Protein AF-A0A7S0EL16-F1 (afdb_monomer_lite)

Foldseek 3Di:
DDDDDDDDDDDDDDDDDDDDDDDDDDDDDPDDDDDDDDDPPDDDDDDDDPCPPPPPDPDPPPEPVQALDDPPDDQDFAFPDWQVPPFDQDSNRLSVVQVVQCVVCVPFGFRYKDAQCDCVPQPVSHRGITTGDDPDSNDDHPPDDDDD

pLDDT: mean 74.51, std 22.66, range [36.16, 98.69]

Secondary structure (DSSP, 8-state):
----------------------PPPP------PPP-----------------------------GGG---TT----SEEEE-GGG-B-SSHHHHHHHHHHHHHH-TTS---EEEE---HHHHGGGTTBEEEEE-S-TTSPPP------

Radius of gyration: 28.07 Å; chains: 1; bounding box: 58×83×72 Å

Organism: NCBI:txid33657

Structure (mmCIF, N/CA/C/O backbone):
data_AF-A0A7S0EL16-F1
#
_entry.id   AF-A0A7S0EL16-F1
#
loop_
_atom_site.group_PDB
_atom_site.id
_atom_site.type_symbol
_atom_site.label_atom_id
_atom_site.label_alt_id
_atom_site.label_comp_id
_atom_site.label_asym_id
_atom_site.label_entity_id
_atom_site.label_seq_id
_atom_site.pdbx_PDB_ins_code
_atom_site.Cartn_x
_atom_site.Cartn_y
_atom_site.Cartn_z
_atom_site.occupancy
_atom_site.B_iso_or_equiv
_atom_site.auth_seq_id
_atom_site.auth_comp_id
_atom_site.auth_asym_id
_atom_site.auth_atom_id
_atom_site.pdbx_PDB_model_num
ATOM 1 N N . ALA A 1 1 ? 7.360 55.241 -25.884 1.00 46.50 1 ALA A N 1
ATOM 2 C CA . ALA A 1 1 ? 6.562 55.472 -27.102 1.00 46.50 1 ALA A CA 1
ATOM 3 C C . ALA A 1 1 ? 6.445 54.162 -27.870 1.00 46.50 1 ALA A C 1
ATOM 5 O O . ALA A 1 1 ? 7.385 53.380 -27.824 1.00 46.50 1 ALA A O 1
ATOM 6 N N . SER A 1 2 ? 5.309 53.996 -28.547 1.00 46.47 2 SER A N 1
ATOM 7 C CA . SER A 1 2 ? 4.905 52.923 -29.471 1.00 46.47 2 SER A CA 1
ATOM 8 C C . SER A 1 2 ? 4.196 51.695 -28.886 1.00 46.47 2 SER A C 1
ATOM 10 O O . SER A 1 2 ? 4.754 50.883 -28.160 1.00 46.47 2 SER A O 1
ATOM 12 N N . GLN A 1 3 ? 2.910 51.665 -29.240 1.00 49.59 3 GLN A N 1
ATOM 13 C CA . GLN A 1 3 ? 1.845 50.689 -29.021 1.00 49.59 3 GLN A CA 1
ATOM 14 C C . GLN A 1 3 ? 1.884 49.557 -30.071 1.00 49.59 3 GLN A C 1
ATOM 16 O O . GLN A 1 3 ? 2.692 49.621 -30.996 1.00 49.59 3 GLN A O 1
ATOM 21 N N . SER A 1 4 ? 0.873 48.670 -29.981 1.00 51.84 4 SER A N 1
ATOM 22 C CA . SER A 1 4 ? 0.196 47.952 -31.092 1.00 51.84 4 SER A CA 1
ATOM 23 C C . SER A 1 4 ? 0.738 46.531 -31.352 1.00 51.84 4 SER A C 1
ATOM 25 O O . SER A 1 4 ? 1.935 46.375 -31.525 1.00 51.84 4 SER A O 1
ATOM 27 N N . GLN A 1 5 ? -0.029 45.425 -31.384 1.00 55.66 5 GLN A N 1
ATOM 28 C CA . GLN A 1 5 ? -1.472 45.144 -31.584 1.00 55.66 5 GLN A CA 1
ATOM 29 C C . GLN A 1 5 ? -1.808 43.778 -30.914 1.00 55.66 5 GLN A C 1
ATOM 31 O O . GLN A 1 5 ? -0.976 42.880 -30.933 1.00 55.66 5 GLN A O 1
ATOM 36 N N . ARG A 1 6 ? -2.838 43.631 -30.064 1.00 64.50 6 ARG A N 1
ATOM 37 C CA . ARG A 1 6 ? -4.192 43.064 -30.317 1.00 64.50 6 ARG A CA 1
ATOM 38 C C . ARG A 1 6 ? -4.444 42.427 -31.687 1.00 64.50 6 ARG A C 1
ATOM 40 O O . ARG A 1 6 ? -4.590 43.212 -32.604 1.00 64.50 6 ARG A O 1
ATOM 47 N N . GLU A 1 7 ? -4.729 41.119 -31.751 1.00 50.72 7 GLU A N 1
ATOM 48 C CA . GLU A 1 7 ? -5.757 40.539 -32.644 1.00 50.72 7 GLU A CA 1
ATOM 49 C C . GLU A 1 7 ? -6.372 39.266 -32.028 1.00 50.72 7 GLU A C 1
ATOM 51 O O . GLU A 1 7 ? -5.685 38.431 -31.445 1.00 50.72 7 GLU A O 1
ATOM 56 N N . ALA A 1 8 ? -7.696 39.176 -32.134 1.00 52.44 8 ALA A N 1
ATOM 57 C CA . ALA A 1 8 ? -8.572 38.084 -31.732 1.00 52.44 8 ALA A CA 1
ATOM 58 C C . ALA A 1 8 ? -9.464 37.755 -32.935 1.00 52.44 8 ALA A C 1
ATOM 60 O O . ALA A 1 8 ? -9.949 38.702 -33.540 1.00 52.44 8 ALA A O 1
ATOM 61 N N . VAL A 1 9 ? -9.702 36.473 -33.234 1.00 50.34 9 VAL A N 1
ATOM 62 C CA . VAL A 1 9 ? -10.818 35.916 -34.043 1.00 50.34 9 VAL A CA 1
ATOM 63 C C . VAL A 1 9 ? -10.809 34.394 -33.796 1.00 50.34 9 VAL A C 1
ATOM 65 O O . VAL A 1 9 ? -9.809 33.738 -34.060 1.00 50.34 9 VAL A O 1
ATOM 68 N N . ASP A 1 10 ? -11.682 33.808 -32.975 1.00 47.25 10 ASP A N 1
ATOM 69 C CA . ASP A 1 10 ? -13.073 33.382 -33.225 1.00 47.25 10 ASP A CA 1
ATOM 70 C C . ASP A 1 10 ? -13.352 32.793 -34.618 1.00 47.25 10 ASP A C 1
ATOM 72 O O . ASP A 1 10 ? -13.312 33.511 -35.614 1.00 47.25 10 ASP A O 1
ATOM 76 N N . ALA A 1 11 ? -13.687 31.497 -34.661 1.00 45.91 11 ALA A N 1
ATOM 77 C CA . ALA A 1 11 ? -14.748 30.975 -35.522 1.00 45.91 11 ALA A CA 1
ATOM 78 C C . ALA A 1 11 ? -15.197 29.583 -35.042 1.00 45.91 11 ALA A C 1
ATOM 80 O O . ALA A 1 11 ? -14.455 28.602 -35.063 1.00 45.91 11 ALA A O 1
ATOM 81 N N . SER A 1 12 ? -16.447 29.568 -34.592 1.00 47.56 12 SER A N 1
ATOM 82 C CA . SER A 1 12 ? -17.274 28.457 -34.122 1.00 47.56 12 SER A CA 1
ATOM 83 C C . SER A 1 12 ? -17.701 27.440 -35.196 1.00 47.56 12 SER A C 1
ATOM 85 O O . SER A 1 12 ? -17.590 27.696 -36.392 1.00 47.56 12 SER A O 1
ATOM 87 N N . ALA A 1 13 ? -18.380 26.393 -34.687 1.00 46.22 13 ALA A N 1
ATOM 88 C CA . ALA A 1 13 ? -19.513 25.636 -35.266 1.00 46.22 13 ALA A CA 1
ATOM 89 C C . ALA A 1 13 ? -19.161 24.209 -35.755 1.00 46.22 13 ALA A C 1
ATOM 91 O O . ALA A 1 13 ? -18.151 24.015 -36.413 1.00 46.22 13 ALA A O 1
ATOM 92 N N . ALA A 1 14 ? -19.924 23.137 -35.499 1.00 45.28 14 ALA A N 1
ATOM 93 C CA . ALA A 1 14 ? -21.256 22.941 -34.909 1.00 45.28 14 ALA A CA 1
ATOM 94 C C . ALA A 1 14 ? -21.379 21.463 -34.424 1.00 45.28 14 ALA A C 1
ATOM 96 O O . ALA A 1 14 ? -20.788 20.579 -35.032 1.00 45.28 14 ALA A O 1
ATOM 97 N N . VAL A 1 15 ? -21.925 21.188 -33.228 1.00 43.75 15 VAL A N 1
ATOM 98 C CA . VAL A 1 15 ? -23.302 20.699 -32.909 1.00 43.75 15 VAL A CA 1
ATOM 99 C C . VAL A 1 15 ? -23.593 19.199 -33.185 1.00 43.75 15 VAL A C 1
ATOM 101 O O . VAL A 1 15 ? -23.896 18.836 -34.312 1.00 43.75 15 VAL A O 1
ATOM 104 N N . ALA A 1 16 ? -23.541 18.400 -32.095 1.00 41.84 16 ALA A N 1
ATOM 105 C CA . ALA A 1 16 ? -24.542 17.483 -31.464 1.00 41.84 16 ALA A CA 1
ATOM 106 C C . ALA A 1 16 ? -25.411 16.495 -32.307 1.00 41.84 16 ALA A C 1
ATOM 108 O O . ALA A 1 16 ? -25.464 16.632 -33.521 1.00 41.84 16 ALA A O 1
ATOM 109 N N . PRO A 1 17 ? -26.226 15.575 -31.711 1.00 52.66 17 PRO A N 1
ATOM 110 C CA . PRO A 1 17 ? -26.310 15.038 -30.333 1.00 52.66 17 PRO A CA 1
ATOM 111 C C . PRO A 1 17 ? -26.391 13.481 -30.276 1.00 52.66 17 PRO A C 1
ATOM 113 O O . PRO A 1 17 ? -26.565 12.829 -31.296 1.00 52.66 17 PRO A O 1
ATOM 116 N N . ALA A 1 18 ? -26.369 12.879 -29.078 1.00 39.81 18 ALA A N 1
ATOM 117 C CA . ALA A 1 18 ? -27.300 11.801 -28.684 1.00 39.81 18 ALA A CA 1
ATOM 118 C C . ALA A 1 18 ? -27.045 11.373 -27.232 1.00 39.81 18 ALA A C 1
ATOM 120 O O . ALA A 1 18 ? -25.994 10.844 -26.881 1.00 39.81 18 ALA A O 1
ATOM 121 N N . ALA A 1 19 ? -28.045 11.608 -26.390 1.00 37.03 19 ALA A N 1
ATOM 122 C CA . ALA A 1 19 ? -28.150 11.055 -25.055 1.00 37.03 19 ALA A CA 1
ATOM 123 C C . ALA A 1 19 ? -28.591 9.586 -25.119 1.00 37.03 19 ALA A C 1
ATOM 125 O O . ALA A 1 19 ? -29.459 9.234 -25.918 1.00 37.03 19 ALA A O 1
ATOM 126 N N . THR A 1 20 ? -28.102 8.751 -24.204 1.00 46.94 20 THR A N 1
ATOM 127 C CA . THR A 1 20 ? -28.914 7.664 -23.636 1.00 46.94 20 THR A CA 1
ATOM 128 C C . THR A 1 20 ? -28.427 7.353 -22.216 1.00 46.94 20 THR A C 1
ATOM 130 O O . THR A 1 20 ? -27.244 7.065 -22.038 1.00 46.94 20 THR A O 1
ATOM 133 N N . PRO A 1 21 ? -29.297 7.410 -21.192 1.00 45.66 21 PRO A N 1
ATOM 134 C CA . PRO A 1 21 ? -28.983 6.935 -19.853 1.00 45.66 21 PRO A CA 1
ATOM 135 C C . PRO A 1 21 ? -29.269 5.430 -19.770 1.00 45.66 21 PRO A C 1
ATOM 137 O O . PRO A 1 21 ? -30.396 4.995 -20.003 1.00 45.66 21 PRO A O 1
ATOM 140 N N . ALA A 1 22 ? -28.265 4.626 -19.422 1.00 43.91 22 ALA A N 1
ATOM 141 C CA . ALA A 1 22 ? -28.481 3.238 -19.028 1.00 43.91 22 ALA A CA 1
ATOM 142 C C . ALA A 1 22 ? -28.592 3.177 -17.502 1.00 43.91 22 ALA A C 1
ATOM 144 O O . ALA A 1 22 ? -27.664 3.508 -16.767 1.00 43.91 22 ALA A O 1
ATOM 145 N N . ALA A 1 23 ? -29.793 2.820 -17.065 1.00 42.84 23 ALA A N 1
ATOM 146 C CA . ALA A 1 23 ? -30.234 2.747 -15.691 1.00 42.84 23 ALA A CA 1
ATOM 147 C C . ALA A 1 23 ? -29.430 1.740 -14.855 1.00 42.84 23 ALA A C 1
ATOM 149 O O . ALA A 1 23 ? -29.131 0.629 -15.292 1.00 42.84 23 ALA A O 1
ATOM 150 N N . ALA A 1 24 ? -29.165 2.130 -13.609 1.00 48.28 24 ALA A N 1
ATOM 151 C CA . ALA A 1 24 ? -28.760 1.237 -12.537 1.00 48.28 24 ALA A CA 1
ATOM 152 C C . ALA A 1 24 ? -29.879 0.217 -12.243 1.00 48.28 24 ALA A C 1
ATOM 154 O O . ALA A 1 24 ? -31.036 0.623 -12.073 1.00 48.28 24 ALA A O 1
ATOM 155 N N . PRO A 1 25 ? -29.583 -1.089 -12.130 1.00 51.72 25 PRO A N 1
ATOM 156 C CA . PRO A 1 25 ? -30.530 -2.028 -11.564 1.00 51.72 25 PRO A CA 1
ATOM 157 C C . PRO A 1 25 ? -30.601 -1.848 -10.043 1.00 51.72 25 PRO A C 1
ATOM 159 O O . PRO A 1 25 ? -29.621 -1.920 -9.306 1.00 51.72 25 PRO A O 1
ATOM 162 N N . LYS A 1 26 ? -31.831 -1.575 -9.625 1.00 41.72 26 LYS A N 1
ATOM 163 C CA . LYS A 1 26 ? -32.365 -1.455 -8.274 1.00 41.72 26 LYS A CA 1
ATOM 164 C C . LYS A 1 26 ? -32.077 -2.703 -7.428 1.00 41.72 26 LYS A C 1
ATOM 166 O O . LYS A 1 26 ? -32.316 -3.824 -7.867 1.00 41.72 26 LYS A O 1
ATOM 171 N N . LEU A 1 27 ? -31.640 -2.449 -6.194 1.00 42.09 27 LEU A N 1
ATOM 172 C CA . LEU A 1 27 ? -31.612 -3.365 -5.054 1.00 42.09 27 LEU A CA 1
ATOM 173 C C . LEU A 1 27 ? -32.929 -4.156 -4.975 1.00 42.09 27 LEU A C 1
ATOM 175 O O . LEU A 1 27 ? -33.993 -3.579 -4.744 1.00 42.09 27 LEU A O 1
ATOM 179 N N . ALA A 1 28 ? -32.852 -5.465 -5.201 1.00 43.03 28 ALA A N 1
ATOM 180 C CA . ALA A 1 28 ? -33.941 -6.395 -4.953 1.00 43.03 28 ALA A CA 1
ATOM 181 C C . ALA A 1 28 ? -33.597 -7.214 -3.706 1.00 43.03 28 ALA A C 1
ATOM 183 O O . ALA A 1 28 ? -32.837 -8.178 -3.756 1.00 43.03 28 ALA A O 1
ATOM 184 N N . GLU A 1 29 ? -34.156 -6.736 -2.599 1.00 54.22 29 GLU A N 1
ATOM 185 C CA . GLU A 1 29 ? -34.430 -7.412 -1.334 1.00 54.22 29 GLU A CA 1
ATOM 186 C C . GLU A 1 29 ? -34.731 -8.910 -1.537 1.00 54.22 29 GLU A C 1
ATOM 188 O O . GLU A 1 29 ? -35.810 -9.285 -2.001 1.00 54.22 29 GLU A O 1
ATOM 193 N N . GLN A 1 30 ? -33.777 -9.782 -1.205 1.00 47.69 30 GLN A N 1
ATOM 194 C CA . GLN A 1 30 ? -34.018 -11.221 -1.146 1.00 47.69 30 GLN A CA 1
ATOM 195 C C . GLN A 1 30 ? -34.409 -11.585 0.287 1.00 47.69 30 GLN A C 1
ATOM 197 O O . GLN A 1 30 ? -33.589 -11.990 1.106 1.00 47.69 30 GLN A O 1
ATOM 202 N N . GLN A 1 31 ? -35.697 -11.424 0.585 1.00 51.28 31 GLN A N 1
ATOM 203 C CA . GLN A 1 31 ? -36.294 -11.883 1.831 1.00 51.28 31 GLN A CA 1
ATOM 204 C C . GLN A 1 31 ? -36.427 -13.415 1.788 1.00 51.28 31 GLN A C 1
ATOM 206 O O . GLN A 1 31 ? -37.381 -13.954 1.225 1.00 51.28 31 GLN A O 1
ATOM 211 N N . GLN A 1 32 ? -35.471 -14.138 2.372 1.00 50.00 32 GLN A N 1
ATOM 212 C CA . GLN A 1 32 ? -35.640 -15.565 2.650 1.00 50.00 32 GLN A CA 1
ATOM 213 C C . GLN A 1 32 ? -36.368 -15.742 3.983 1.00 50.00 32 GLN A C 1
ATOM 215 O O . GLN A 1 32 ? -35.867 -15.395 5.051 1.00 50.00 32 GLN A O 1
ATOM 220 N N . ALA A 1 33 ? -37.578 -16.291 3.896 1.00 49.03 33 ALA A N 1
ATOM 221 C CA . ALA A 1 33 ? -38.312 -16.824 5.029 1.00 49.03 33 ALA A CA 1
ATOM 222 C C . ALA A 1 33 ? -37.560 -18.040 5.591 1.00 49.03 33 ALA A C 1
ATOM 224 O O . ALA A 1 33 ? -37.327 -19.009 4.869 1.00 49.03 33 ALA A O 1
ATOM 225 N N . VAL A 1 34 ? -37.206 -18.002 6.876 1.00 55.16 34 VAL A N 1
ATOM 226 C CA . VAL A 1 34 ? -36.759 -19.187 7.617 1.00 55.16 34 VAL A CA 1
ATOM 227 C C . VAL A 1 34 ? -37.906 -19.668 8.511 1.00 55.16 34 VAL A C 1
ATOM 229 O O . VAL A 1 34 ? -38.575 -18.842 9.137 1.00 55.16 34 VAL A O 1
ATOM 232 N N . PRO A 1 35 ? -38.202 -20.979 8.533 1.00 48.44 35 PRO A N 1
ATOM 233 C CA . PRO A 1 35 ? -39.324 -21.515 9.287 1.00 48.44 35 PRO A CA 1
ATOM 234 C C . PRO A 1 35 ? -39.069 -21.430 10.793 1.00 48.44 35 PRO A C 1
ATOM 236 O O . PRO A 1 35 ? -37.934 -21.521 11.261 1.00 48.44 35 PRO A O 1
ATOM 239 N N . ALA A 1 36 ? -40.165 -21.291 11.540 1.00 49.78 36 ALA A N 1
ATOM 240 C CA . ALA A 1 36 ? -40.202 -21.452 12.982 1.00 49.78 36 ALA A CA 1
ATOM 241 C C . ALA A 1 36 ? -39.660 -22.840 13.357 1.00 49.78 36 ALA A C 1
ATOM 243 O O . ALA A 1 36 ? -40.333 -23.852 13.162 1.00 49.78 36 ALA A O 1
ATOM 244 N N . LEU A 1 37 ? -38.435 -22.871 13.878 1.00 57.16 37 LEU A N 1
ATOM 245 C CA . LEU A 1 37 ? -37.881 -24.020 14.574 1.00 57.16 37 LEU A CA 1
ATOM 246 C C . LEU A 1 37 ? -37.982 -23.764 16.072 1.00 57.16 37 LEU A C 1
ATOM 248 O O . LEU A 1 37 ? -37.730 -22.675 16.584 1.00 57.16 37 LEU A O 1
ATOM 252 N N . THR A 1 38 ? -38.486 -24.794 16.717 1.00 49.22 38 THR A N 1
ATOM 253 C CA . THR A 1 38 ? -38.904 -24.905 18.098 1.00 49.22 38 THR A CA 1
ATOM 254 C C . THR A 1 38 ? -37.800 -24.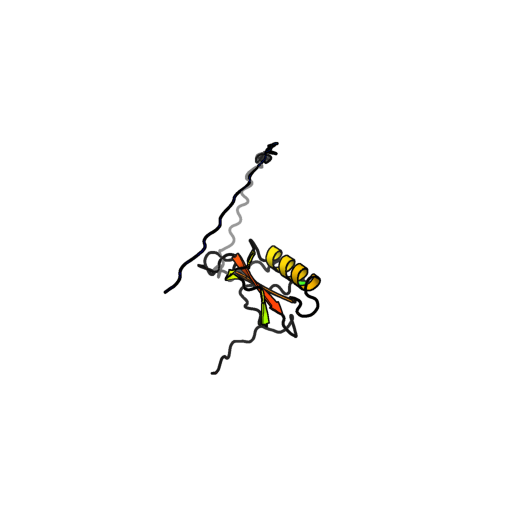513 19.072 1.00 49.22 38 THR A C 1
ATOM 256 O O . THR A 1 38 ? -36.633 -24.861 18.917 1.00 49.22 38 THR A O 1
ATOM 259 N N . HIS A 1 39 ? -38.186 -23.762 20.102 1.00 51.03 39 HIS A N 1
ATOM 260 C CA . HIS A 1 39 ? -37.338 -23.497 21.254 1.00 51.03 39 HIS A CA 1
ATOM 261 C C . HIS A 1 39 ? -37.251 -24.770 22.100 1.00 51.03 39 HIS A C 1
ATOM 263 O O . HIS A 1 39 ? -38.123 -25.027 22.929 1.00 51.03 39 HIS A O 1
ATOM 269 N N . GLU A 1 40 ? -36.192 -25.550 21.930 1.00 55.00 40 GLU A N 1
ATOM 270 C CA . GLU A 1 40 ? -35.762 -26.523 22.932 1.00 55.00 40 GLU A CA 1
ATOM 271 C C . GLU A 1 40 ? -34.769 -25.852 23.890 1.00 55.00 40 GLU A C 1
ATOM 273 O O . GLU A 1 40 ? -33.560 -25.797 23.671 1.00 55.00 40 GLU A O 1
ATOM 278 N N . VAL A 1 41 ? -35.318 -25.302 24.979 1.00 50.31 41 VAL A N 1
ATOM 279 C CA . VAL A 1 41 ? -34.558 -24.918 26.172 1.00 50.31 41 VAL A CA 1
ATOM 280 C C . VAL A 1 41 ? -34.032 -26.198 26.811 1.00 50.31 41 VAL A C 1
ATOM 282 O O . VAL A 1 41 ? -34.760 -26.904 27.504 1.00 50.31 41 VAL A O 1
ATOM 285 N N . SER A 1 42 ? -32.752 -26.488 26.591 1.00 48.47 42 SER A N 1
ATOM 286 C CA . SER A 1 42 ? -32.029 -27.474 27.386 1.00 48.47 42 SER A CA 1
ATOM 287 C C . SER A 1 42 ? -31.207 -26.734 28.436 1.00 48.47 42 SER A C 1
ATOM 289 O O . SER A 1 42 ? -30.089 -26.279 28.201 1.00 48.47 42 SER A O 1
ATOM 291 N N . THR A 1 43 ? -31.820 -26.563 29.605 1.00 51.62 43 THR A N 1
ATOM 292 C CA . THR A 1 43 ? -31.178 -26.085 30.826 1.00 51.62 43 THR A CA 1
ATOM 293 C C . THR A 1 43 ? -30.095 -27.067 31.260 1.00 51.62 43 THR A C 1
ATOM 295 O O . THR A 1 43 ? -30.408 -28.148 31.746 1.00 51.62 43 THR A O 1
ATOM 298 N N . THR A 1 44 ? -28.835 -26.643 31.188 1.00 50.66 44 THR A N 1
ATOM 299 C CA . THR A 1 44 ? -27.791 -27.147 32.086 1.00 50.66 44 THR A CA 1
ATOM 300 C C . THR A 1 44 ? -26.996 -25.958 32.597 1.00 50.66 44 THR A C 1
ATOM 302 O O . THR A 1 44 ? -26.250 -25.315 31.863 1.00 50.66 44 THR A O 1
ATOM 305 N N . ALA A 1 45 ? -27.201 -25.651 33.875 1.00 54.72 45 ALA A N 1
ATOM 306 C CA . ALA A 1 45 ? -26.417 -24.690 34.624 1.00 54.72 45 ALA A CA 1
ATOM 307 C C . ALA A 1 45 ? -24.972 -25.199 34.737 1.00 54.72 45 ALA A C 1
ATOM 309 O O . ALA A 1 45 ? -24.687 -26.122 35.498 1.00 54.72 45 ALA A O 1
ATOM 310 N N . ALA A 1 46 ? -24.067 -24.586 33.980 1.00 60.53 46 ALA A N 1
ATOM 311 C CA . ALA A 1 46 ? -22.638 -24.646 34.232 1.00 60.53 46 ALA A CA 1
ATOM 312 C C . ALA A 1 46 ? -22.199 -23.265 34.731 1.00 60.53 46 ALA A C 1
ATOM 314 O O . ALA A 1 46 ? -22.518 -22.239 34.134 1.00 60.53 46 ALA A O 1
ATOM 315 N N . LEU A 1 47 ? -21.533 -23.266 35.881 1.00 62.72 47 LEU A N 1
ATOM 316 C CA . LEU A 1 47 ? -21.027 -22.103 36.609 1.00 62.72 47 LEU A CA 1
ATOM 317 C C . LEU A 1 47 ? -20.292 -21.128 35.666 1.00 62.72 47 LEU A C 1
ATOM 319 O O . LEU A 1 47 ? -19.450 -21.591 34.891 1.00 62.72 47 LEU A O 1
ATOM 323 N N . PRO A 1 48 ? -20.530 -19.802 35.729 1.00 52.38 48 PRO A N 1
ATOM 324 C CA . PRO A 1 48 ? -19.712 -18.871 34.972 1.00 52.38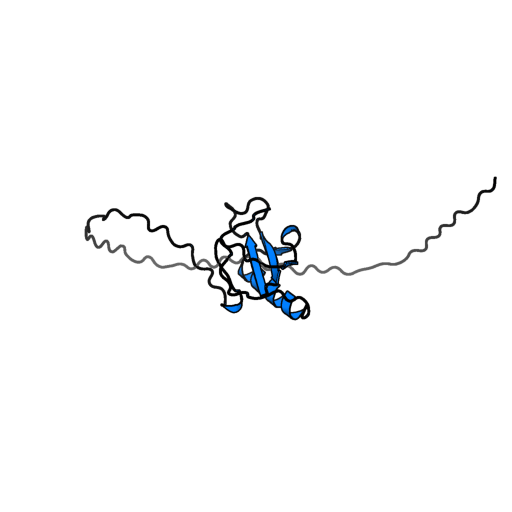 48 PRO A CA 1
ATOM 325 C C . PRO A 1 48 ? -18.317 -18.847 35.601 1.00 52.38 48 PRO A C 1
ATOM 327 O O . PRO A 1 48 ? -18.108 -18.296 36.682 1.00 52.38 48 PRO A O 1
ATOM 330 N N . ALA A 1 49 ? -17.346 -19.447 34.914 1.00 64.44 49 ALA A N 1
ATOM 331 C CA . ALA A 1 49 ? -15.963 -19.029 35.075 1.00 64.44 49 ALA A CA 1
ATOM 332 C C . ALA A 1 49 ? -15.906 -17.510 34.829 1.00 64.44 49 ALA A C 1
ATOM 334 O O . ALA A 1 49 ? -16.674 -17.012 33.996 1.00 64.44 49 ALA A O 1
ATOM 335 N N . PRO A 1 50 ? -15.040 -16.748 35.521 1.00 61.75 50 PRO A N 1
ATOM 336 C CA . PRO A 1 50 ? -14.802 -15.372 35.130 1.00 61.75 50 PRO A CA 1
ATOM 337 C C . PRO A 1 50 ? -14.285 -15.415 33.693 1.00 61.75 50 PRO A C 1
ATOM 339 O O . PRO A 1 50 ? -13.158 -15.836 33.440 1.00 61.75 50 PRO A O 1
ATOM 342 N N . PHE A 1 51 ? -15.146 -15.048 32.745 1.00 59.69 51 PHE A N 1
ATOM 343 C CA . PHE A 1 51 ? -14.753 -14.767 31.380 1.00 59.69 51 PHE A CA 1
ATOM 344 C C . PHE A 1 51 ? -13.853 -13.545 31.465 1.00 59.69 51 PHE A C 1
ATOM 346 O O . PHE A 1 51 ? -14.306 -12.407 31.374 1.00 59.69 51 PHE A O 1
ATOM 353 N N . THR A 1 52 ? -12.563 -13.773 31.692 1.00 63.59 52 THR A N 1
ATOM 354 C CA . THR A 1 52 ? -11.550 -12.840 31.237 1.00 63.59 52 THR A CA 1
ATOM 355 C C . THR A 1 52 ? -11.856 -12.663 29.754 1.00 63.59 52 THR A C 1
ATOM 357 O O . THR A 1 52 ? -11.837 -13.671 29.037 1.00 63.59 52 THR A O 1
ATOM 360 N N . PRO A 1 53 ? -12.219 -11.462 29.272 1.00 59.31 53 PRO A N 1
ATOM 361 C CA . PRO A 1 53 ? -12.298 -11.260 27.844 1.00 59.31 53 PRO A CA 1
ATOM 362 C C . PRO A 1 53 ? -10.880 -11.513 27.343 1.00 59.31 53 PRO A C 1
ATOM 364 O O . PRO A 1 53 ? -9.972 -10.716 27.577 1.00 59.31 53 PRO A O 1
ATOM 367 N N . LEU A 1 54 ? -10.664 -12.683 26.734 1.00 57.34 54 LEU A N 1
ATOM 368 C CA . LEU A 1 54 ? -9.566 -12.869 25.807 1.00 57.34 54 LEU A CA 1
ATOM 369 C C . LEU A 1 54 ? -9.716 -11.690 24.865 1.00 57.34 54 LEU A C 1
ATOM 371 O O . LEU A 1 54 ? -10.742 -11.590 24.195 1.00 57.34 54 LEU A O 1
ATOM 375 N N . LEU A 1 55 ? -8.765 -10.759 24.930 1.00 59.69 55 LEU A N 1
ATOM 376 C CA . LEU A 1 55 ? -8.617 -9.690 23.962 1.00 59.69 55 LEU A CA 1
ATOM 377 C C . LEU A 1 55 ? -8.711 -10.383 22.607 1.00 59.69 55 LEU A C 1
ATOM 379 O O . LEU A 1 55 ? -7.798 -11.123 22.240 1.00 59.69 55 LEU A O 1
ATOM 383 N N . GLN A 1 56 ? -9.886 -10.301 21.979 1.00 48.59 56 GLN A N 1
ATOM 384 C CA . GLN A 1 56 ? -10.170 -11.053 20.772 1.00 48.59 56 GLN A CA 1
ATOM 385 C C . GLN A 1 56 ? -9.121 -10.573 19.788 1.00 48.59 56 GLN A C 1
ATOM 387 O O . GLN A 1 56 ? -9.055 -9.375 19.506 1.00 48.59 56 GLN A O 1
ATOM 392 N N . ALA A 1 57 ? -8.230 -11.479 19.373 1.00 51.00 57 ALA A N 1
ATOM 393 C CA . ALA A 1 57 ? -7.294 -11.154 18.318 1.00 51.00 57 ALA A CA 1
ATOM 394 C C . ALA A 1 57 ? -8.150 -10.601 17.171 1.00 51.00 57 ALA A C 1
ATOM 396 O O . ALA A 1 57 ? -9.165 -11.234 16.844 1.00 51.00 57 ALA A O 1
ATOM 397 N N . PRO A 1 58 ? -7.832 -9.407 16.648 1.00 55.34 58 PRO A N 1
ATOM 398 C CA . PRO A 1 58 ? -8.592 -8.858 15.543 1.00 55.34 58 PRO A CA 1
ATOM 399 C C . PRO A 1 58 ? -8.629 -9.900 14.412 1.00 55.34 58 PRO A C 1
ATOM 401 O O . PRO A 1 58 ? -7.731 -10.750 14.322 1.00 55.34 58 PRO A O 1
ATOM 404 N N . PRO A 1 59 ? -9.731 -9.955 13.648 1.00 56.03 59 PRO A N 1
ATOM 405 C CA . PRO A 1 59 ? -9.893 -10.965 12.621 1.00 56.03 59 PRO A CA 1
ATOM 406 C C . PRO A 1 59 ? -8.762 -10.819 11.607 1.00 56.03 59 PRO A C 1
ATOM 408 O O . PRO A 1 59 ? -8.774 -9.893 10.803 1.00 56.03 59 PRO A O 1
ATOM 411 N N . ALA A 1 60 ? -7.823 -11.770 11.637 1.00 59.00 60 ALA A N 1
ATOM 412 C CA . ALA A 1 60 ? -6.698 -11.817 10.718 1.00 59.00 60 ALA A CA 1
ATOM 413 C C . ALA A 1 60 ? -7.188 -11.533 9.295 1.00 59.00 60 ALA A C 1
ATOM 415 O O . ALA A 1 60 ? -8.045 -12.258 8.780 1.00 59.00 60 ALA A O 1
ATOM 416 N N . LEU A 1 61 ? -6.659 -10.470 8.679 1.00 71.38 61 LEU A N 1
ATOM 417 C CA . LEU A 1 61 ? -6.969 -10.110 7.298 1.00 71.38 61 LEU A CA 1
ATOM 418 C C . LEU A 1 61 ? -6.780 -11.351 6.422 1.00 71.38 61 LEU A C 1
ATOM 420 O O . LEU A 1 61 ? -5.655 -11.802 6.203 1.00 71.38 61 LEU A O 1
ATOM 424 N N . ASN A 1 62 ? -7.884 -11.920 5.938 1.00 83.94 62 ASN A N 1
ATOM 425 C CA . ASN A 1 62 ? -7.865 -13.118 5.107 1.00 83.94 62 ASN A CA 1
ATOM 426 C C 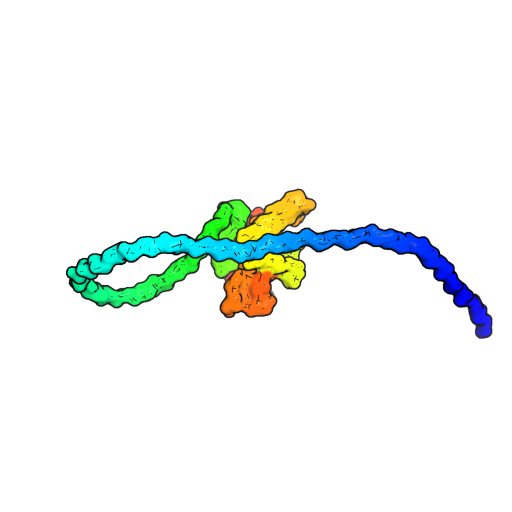. ASN A 1 62 ? -7.499 -12.735 3.666 1.00 83.94 62 ASN A C 1
ATOM 428 O O . ASN A 1 62 ? -8.330 -12.765 2.759 1.00 83.94 62 ASN A O 1
ATOM 432 N N . LEU A 1 63 ? -6.255 -12.293 3.488 1.00 88.88 63 LEU A N 1
ATOM 433 C CA . LEU A 1 63 ? -5.677 -11.912 2.209 1.00 88.88 63 LEU A CA 1
ATOM 434 C C . LEU A 1 63 ? -4.612 -12.926 1.779 1.00 88.88 63 LEU A C 1
ATOM 436 O O . LEU A 1 63 ? -3.951 -13.533 2.626 1.00 88.88 63 LEU A O 1
ATOM 440 N N . PRO A 1 64 ? -4.394 -13.100 0.464 1.00 91.44 64 PRO A N 1
ATOM 441 C CA . PRO A 1 64 ? -3.336 -13.969 -0.035 1.00 91.44 64 PRO A CA 1
ATOM 442 C C . PRO A 1 64 ? -1.965 -13.580 0.534 1.00 91.44 64 PRO A C 1
ATOM 444 O O . PRO A 1 64 ? -1.660 -12.397 0.660 1.00 91.44 64 PRO A O 1
ATOM 447 N N . ALA A 1 65 ? -1.094 -14.560 0.795 1.00 89.38 65 ALA A N 1
ATOM 448 C CA . ALA A 1 65 ? 0.227 -14.321 1.396 1.00 89.38 65 ALA A CA 1
ATOM 449 C C . ALA A 1 65 ? 1.083 -13.290 0.630 1.00 89.38 65 ALA A C 1
ATOM 451 O O . ALA A 1 65 ? 1.808 -12.515 1.250 1.00 89.38 65 ALA A O 1
ATOM 452 N N . LYS A 1 66 ? 0.928 -13.228 -0.701 1.00 90.00 66 LYS A N 1
ATOM 453 C CA . LYS A 1 66 ? 1.573 -12.248 -1.597 1.00 90.00 66 LYS A CA 1
ATOM 454 C C . LYS A 1 66 ? 1.242 -10.788 -1.273 1.00 90.00 66 LYS A C 1
ATOM 456 O O . LYS A 1 66 ? 1.962 -9.893 -1.685 1.00 90.00 66 LYS A O 1
ATOM 461 N N . CYS A 1 67 ? 0.152 -10.550 -0.545 1.00 94.12 67 CYS A N 1
ATOM 462 C CA . CYS A 1 67 ? -0.249 -9.220 -0.119 1.00 94.12 67 CYS A CA 1
ATOM 463 C C . CYS A 1 67 ? 0.561 -8.727 1.079 1.00 94.12 67 CYS A C 1
ATOM 465 O O . CYS A 1 67 ? 0.441 -7.556 1.411 1.00 94.12 67 CYS A O 1
ATOM 467 N N . HIS A 1 68 ? 1.319 -9.589 1.768 1.00 92.19 68 HIS A N 1
ATOM 468 C CA . HIS A 1 68 ? 2.080 -9.213 2.964 1.00 92.19 68 HIS A CA 1
ATOM 469 C C . HIS A 1 68 ? 1.233 -8.490 4.031 1.00 92.19 68 HIS A C 1
ATOM 471 O O . HIS A 1 68 ? 1.753 -7.710 4.822 1.00 92.19 68 HIS A O 1
ATOM 477 N N . ALA A 1 69 ? -0.076 -8.768 4.079 1.00 92.12 69 ALA A N 1
ATOM 478 C CA . ALA A 1 69 ? -1.006 -8.077 4.963 1.00 92.12 69 ALA A CA 1
ATOM 479 C C . ALA A 1 69 ? -0.639 -8.304 6.437 1.00 92.12 69 ALA A C 1
ATOM 481 O O . ALA A 1 69 ? -0.367 -9.434 6.863 1.00 92.12 69 ALA A O 1
ATOM 482 N N . ARG A 1 70 ? -0.631 -7.221 7.215 1.00 90.44 70 ARG A N 1
ATOM 483 C CA . ARG A 1 70 ? -0.398 -7.217 8.662 1.00 90.44 70 ARG A CA 1
ATOM 484 C C . ARG A 1 70 ? -1.343 -6.204 9.294 1.00 90.44 70 ARG A C 1
ATOM 486 O O . ARG A 1 70 ? -1.336 -5.036 8.918 1.00 90.44 70 ARG A O 1
ATOM 493 N N . GLU A 1 71 ? -2.166 -6.651 10.234 1.00 90.12 71 GLU A N 1
ATOM 494 C CA . GLU A 1 71 ? -3.066 -5.755 10.962 1.00 90.12 71 GLU A CA 1
ATOM 495 C C . GLU A 1 71 ? -2.284 -4.806 11.869 1.00 90.12 71 GLU A C 1
ATOM 497 O O . GLU A 1 71 ? -1.229 -5.164 12.398 1.00 90.12 71 GLU A O 1
ATOM 502 N N . HIS A 1 72 ? -2.808 -3.589 12.035 1.00 88.56 72 HIS A N 1
ATOM 503 C CA . HIS A 1 72 ? -2.254 -2.557 12.921 1.00 88.56 72 HIS A CA 1
ATOM 504 C C . HIS A 1 72 ? -0.744 -2.329 12.746 1.00 88.56 72 HIS A C 1
ATOM 506 O O . HIS A 1 72 ? -0.023 -2.076 13.710 1.00 88.56 72 HIS A O 1
ATOM 512 N N . THR A 1 73 ? -0.258 -2.457 11.512 1.00 90.06 73 THR A N 1
ATOM 513 C CA . THR A 1 73 ? 1.167 -2.451 11.198 1.00 90.06 73 THR A CA 1
ATOM 514 C C . THR A 1 73 ? 1.457 -1.459 10.084 1.00 90.06 73 THR A C 1
ATOM 516 O O . THR A 1 73 ? 0.884 -1.543 9.000 1.00 90.06 73 THR A O 1
ATOM 519 N N . GLU A 1 74 ? 2.403 -0.558 10.337 1.00 89.44 74 GLU A N 1
ATOM 520 C CA . GLU A 1 74 ? 3.032 0.243 9.292 1.00 89.44 74 GLU A CA 1
ATOM 521 C C . GLU A 1 74 ? 4.195 -0.566 8.710 1.00 89.44 74 GLU A C 1
ATOM 523 O O . GLU A 1 74 ? 5.183 -0.828 9.397 1.00 89.44 74 GLU A O 1
ATOM 528 N N . LEU A 1 75 ? 4.070 -1.000 7.456 1.00 91.06 75 LEU A N 1
ATOM 529 C CA . LEU A 1 75 ? 5.176 -1.645 6.755 1.00 91.06 75 LEU A CA 1
ATOM 530 C C . LEU A 1 75 ? 6.146 -0.578 6.244 1.00 91.06 75 LEU A C 1
ATOM 532 O O . LEU A 1 75 ? 5.746 0.383 5.576 1.00 91.06 75 LEU A O 1
ATOM 536 N N . GLU A 1 76 ? 7.427 -0.754 6.556 1.00 90.62 76 GLU A N 1
ATOM 537 C CA . GLU A 1 76 ? 8.502 0.127 6.104 1.00 90.62 76 GLU A CA 1
ATOM 538 C C . GLU A 1 76 ? 8.697 0.032 4.580 1.00 90.62 76 GLU A C 1
ATOM 540 O O . GLU A 1 76 ? 8.367 -0.969 3.943 1.00 90.62 76 GLU A O 1
ATOM 545 N N . GLY A 1 77 ? 9.229 1.095 3.974 1.00 93.44 77 GLY A N 1
ATOM 546 C CA . GLY A 1 77 ? 9.543 1.112 2.545 1.00 93.44 77 GLY A CA 1
ATOM 547 C C . GLY A 1 77 ? 9.464 2.497 1.913 1.00 93.44 77 GLY A C 1
ATOM 548 O O . GLY A 1 77 ? 8.878 3.435 2.458 1.00 93.44 77 GLY A O 1
ATOM 549 N N . THR A 1 78 ? 10.037 2.618 0.718 1.00 96.88 78 THR A N 1
ATOM 550 C CA . THR A 1 78 ? 9.949 3.839 -0.089 1.00 96.88 78 THR A CA 1
ATOM 551 C C . THR A 1 78 ? 8.549 3.962 -0.675 1.00 96.88 78 THR A C 1
ATOM 553 O O . THR A 1 78 ? 8.101 3.068 -1.389 1.00 96.88 78 THR A O 1
ATOM 556 N N . VAL A 1 79 ? 7.867 5.081 -0.425 1.00 97.62 79 VAL A N 1
ATOM 557 C CA . VAL A 1 79 ? 6.533 5.336 -0.985 1.00 97.62 79 VAL A CA 1
ATOM 558 C C . VAL A 1 79 ? 6.627 5.522 -2.501 1.00 97.62 79 VAL A C 1
ATOM 560 O O . VAL A 1 79 ? 7.332 6.406 -2.993 1.00 97.62 79 VAL A O 1
ATOM 563 N N . VAL A 1 80 ? 5.910 4.679 -3.242 1.00 98.25 80 VAL A N 1
ATOM 564 C CA . VAL A 1 80 ? 5.765 4.769 -4.704 1.00 98.25 80 VAL A CA 1
ATOM 565 C C . VAL A 1 80 ? 4.424 5.387 -5.105 1.00 98.25 80 VAL A C 1
ATOM 567 O O . VAL A 1 80 ? 4.347 6.020 -6.151 1.00 98.25 80 VAL A O 1
ATOM 570 N N . GLN A 1 81 ? 3.414 5.318 -4.230 1.00 98.31 81 GLN A N 1
ATOM 571 C CA . GLN A 1 81 ? 2.159 6.064 -4.348 1.00 98.31 81 GLN A CA 1
ATOM 572 C C . GLN A 1 81 ? 1.707 6.548 -2.964 1.00 98.31 81 GLN A C 1
ATOM 574 O O . GLN A 1 81 ? 1.560 5.750 -2.036 1.00 98.31 81 GLN A O 1
ATOM 579 N N . TRP A 1 82 ? 1.469 7.854 -2.825 1.00 98.06 82 TRP A N 1
ATOM 580 C CA . TRP A 1 82 ? 1.033 8.463 -1.565 1.00 98.06 82 TRP A CA 1
ATOM 581 C C . TRP A 1 82 ? -0.462 8.241 -1.306 1.00 98.06 82 TRP A C 1
ATOM 583 O O . TRP A 1 82 ? -1.285 8.503 -2.182 1.00 98.06 82 TRP A O 1
ATOM 593 N N . GLY A 1 83 ? -0.812 7.836 -0.081 1.00 97.88 83 GLY A N 1
ATOM 594 C CA . GLY A 1 83 ? -2.194 7.558 0.323 1.00 97.88 83 GLY A CA 1
ATOM 595 C C . GLY A 1 83 ? -3.117 8.780 0.333 1.00 97.88 83 GLY A C 1
ATOM 596 O O . GLY A 1 83 ? -4.300 8.650 0.028 1.00 97.88 83 GLY A O 1
ATOM 597 N N . SER A 1 84 ? -2.583 9.984 0.557 1.00 97.31 84 SER A N 1
ATOM 598 C CA . SER A 1 84 ? -3.363 11.232 0.535 1.00 97.31 84 SER A CA 1
ATOM 599 C C . SER A 1 84 ? -4.030 11.514 -0.818 1.00 97.31 84 SER A C 1
ATOM 601 O O . SER A 1 84 ? -5.085 12.144 -0.864 1.00 97.31 84 SER A O 1
ATOM 603 N N . SER A 1 85 ? -3.452 11.019 -1.917 1.00 97.06 85 SER A N 1
ATOM 604 C CA . SER A 1 85 ? -4.028 11.071 -3.268 1.00 97.06 85 SER A CA 1
ATOM 605 C C . SER A 1 85 ? -4.484 9.703 -3.786 1.00 97.06 85 SER A C 1
ATOM 607 O O . SER A 1 85 ? -4.924 9.590 -4.930 1.00 97.06 85 SER A O 1
ATOM 609 N N . HIS A 1 86 ? -4.394 8.658 -2.962 1.00 98.44 86 HIS A N 1
ATOM 610 C CA . HIS A 1 86 ? -4.703 7.287 -3.339 1.00 98.44 86 HIS A CA 1
ATOM 611 C C . HIS A 1 86 ? -5.507 6.599 -2.240 1.00 98.44 86 HIS A C 1
ATOM 613 O O . HIS A 1 86 ? -4.958 5.984 -1.327 1.00 98.44 86 HIS A O 1
ATOM 619 N N . LYS A 1 87 ? -6.834 6.709 -2.335 1.00 98.50 87 LYS A N 1
ATOM 620 C CA . LYS A 1 87 ? -7.751 6.058 -1.401 1.00 98.50 87 LYS A CA 1
ATOM 621 C C . LYS A 1 87 ? -8.312 4.757 -1.972 1.00 98.50 87 LYS A C 1
ATOM 623 O O . LYS A 1 87 ? -8.604 4.667 -3.168 1.00 98.50 87 LYS A O 1
ATOM 628 N N . LYS A 1 88 ? -8.474 3.757 -1.108 1.00 98.50 88 LYS A N 1
ATOM 629 C CA . LYS A 1 88 ? -9.101 2.463 -1.387 1.00 98.50 88 LYS A CA 1
ATOM 630 C C . LYS A 1 88 ? -10.135 2.132 -0.308 1.00 98.50 88 LYS A C 1
ATOM 632 O O . LYS A 1 88 ? -9.942 2.522 0.843 1.00 98.50 88 LYS A O 1
ATOM 637 N N . PRO A 1 89 ? -11.234 1.452 -0.674 1.00 96.62 89 PRO A N 1
ATOM 638 C CA . PRO A 1 89 ? -12.313 1.152 0.266 1.00 96.62 89 PRO A CA 1
ATOM 639 C C . PRO A 1 89 ? -11.891 0.156 1.352 1.00 96.62 89 PRO A C 1
ATOM 641 O O . PRO A 1 89 ? -12.359 0.251 2.479 1.00 96.62 89 PRO A O 1
ATOM 644 N N . ASP A 1 90 ? -10.974 -0.757 1.036 1.00 96.12 90 ASP A N 1
ATOM 645 C CA . ASP A 1 90 ? -10.562 -1.838 1.925 1.00 96.12 90 ASP A CA 1
ATOM 646 C C . ASP A 1 90 ? -9.127 -2.313 1.625 1.00 96.12 90 ASP A C 1
ATOM 648 O O . ASP A 1 90 ? -8.500 -1.936 0.625 1.00 96.12 90 ASP A O 1
ATOM 652 N N . ALA A 1 91 ? -8.614 -3.162 2.515 1.00 96.56 91 ALA A N 1
ATOM 653 C CA . ALA A 1 91 ? -7.274 -3.727 2.448 1.00 96.56 91 ALA A CA 1
ATOM 654 C C . ALA A 1 91 ? -7.047 -4.613 1.206 1.00 96.56 91 ALA A C 1
ATOM 656 O O . ALA A 1 91 ? -5.955 -4.589 0.637 1.00 96.56 91 ALA A O 1
ATOM 657 N N . ALA A 1 92 ? -8.065 -5.354 0.743 1.00 96.69 92 ALA A N 1
ATOM 658 C CA . ALA A 1 92 ? -7.957 -6.188 -0.458 1.00 96.69 92 ALA A CA 1
ATOM 659 C C . ALA A 1 92 ? -7.743 -5.313 -1.697 1.00 96.69 92 ALA A C 1
ATOM 661 O O . ALA A 1 92 ? -6.787 -5.507 -2.445 1.00 96.69 92 ALA A O 1
ATOM 662 N N . SER A 1 93 ? -8.549 -4.259 -1.823 1.00 98.12 93 SER A N 1
ATOM 663 C CA . SER A 1 93 ? -8.444 -3.259 -2.885 1.00 98.12 93 SER A CA 1
ATOM 664 C C . SER A 1 93 ? -7.096 -2.522 -2.890 1.00 98.12 93 SER A C 1
ATOM 666 O O . SER A 1 93 ? -6.638 -2.070 -3.944 1.00 98.12 93 SER A O 1
ATOM 668 N N . CYS A 1 94 ? -6.455 -2.361 -1.727 1.00 98.44 94 CYS A N 1
ATOM 669 C CA . CYS A 1 94 ? -5.109 -1.790 -1.627 1.00 98.44 94 CYS A CA 1
ATOM 670 C C . CYS A 1 94 ? -4.025 -2.789 -2.073 1.00 98.44 94 CYS A C 1
ATOM 672 O O . CYS A 1 94 ? -3.114 -2.400 -2.808 1.00 98.44 94 CYS A O 1
ATOM 674 N N . CYS A 1 95 ? -4.164 -4.078 -1.733 1.00 98.31 95 CYS A N 1
ATOM 675 C CA . CYS A 1 95 ? -3.297 -5.130 -2.271 1.00 98.31 95 CYS A CA 1
ATOM 676 C C . CYS A 1 95 ? -3.389 -5.218 -3.802 1.00 98.31 95 CYS A C 1
ATOM 678 O O . CYS A 1 95 ? -2.362 -5.156 -4.479 1.00 98.31 95 CYS A O 1
ATOM 680 N N . ASP A 1 96 ? -4.601 -5.253 -4.360 1.00 98.50 96 AS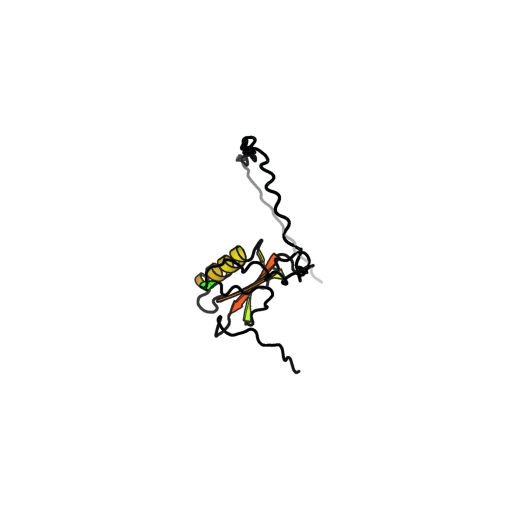P A N 1
ATOM 681 C CA . ASP A 1 96 ? -4.805 -5.312 -5.813 1.00 98.50 96 ASP A CA 1
ATOM 682 C C . ASP A 1 96 ? -4.171 -4.105 -6.526 1.00 98.50 96 ASP A C 1
ATOM 684 O O . ASP A 1 96 ? -3.574 -4.230 -7.597 1.00 98.50 96 ASP A O 1
ATOM 688 N N . ALA A 1 97 ? -4.243 -2.919 -5.911 1.00 98.62 97 ALA A N 1
ATOM 689 C CA . ALA A 1 97 ? -3.592 -1.720 -6.429 1.00 98.62 97 ALA A CA 1
ATOM 690 C C . ALA A 1 97 ? -2.058 -1.817 -6.395 1.00 98.62 97 ALA A C 1
ATOM 692 O O . ALA A 1 97 ? -1.400 -1.344 -7.324 1.00 98.62 97 ALA A O 1
ATOM 693 N N . CYS A 1 98 ? -1.489 -2.449 -5.365 1.00 98.56 98 CYS A N 1
ATOM 694 C CA . CYS A 1 98 ? -0.058 -2.737 -5.296 1.00 98.56 98 CYS A CA 1
ATOM 695 C C . CYS A 1 98 ? 0.372 -3.678 -6.429 1.00 98.56 98 CYS A C 1
ATOM 697 O O . CYS A 1 98 ? 1.324 -3.373 -7.147 1.00 98.56 98 CYS A O 1
ATOM 699 N N . GLU A 1 99 ? -0.364 -4.772 -6.648 1.00 98.31 99 GLU A N 1
ATOM 700 C CA . GLU A 1 99 ? -0.088 -5.733 -7.724 1.00 98.31 99 GLU A CA 1
ATOM 701 C C . GLU A 1 99 ? -0.168 -5.065 -9.106 1.00 98.31 99 GLU A C 1
ATOM 703 O O . GLU A 1 99 ? 0.740 -5.205 -9.930 1.00 98.31 99 GLU A O 1
ATOM 708 N N . ALA A 1 100 ? -1.202 -4.251 -9.337 1.00 98.56 100 ALA A N 1
ATOM 709 C CA . ALA A 1 100 ? -1.346 -3.483 -10.571 1.00 98.56 100 ALA A CA 1
ATOM 710 C C . ALA A 1 100 ? -0.198 -2.477 -10.768 1.00 98.56 100 ALA A C 1
ATOM 712 O O . ALA A 1 100 ? 0.348 -2.358 -11.868 1.00 98.56 100 ALA A O 1
ATOM 713 N N . HIS A 1 101 ? 0.212 -1.776 -9.705 1.00 98.56 101 HIS A N 1
ATOM 714 C CA . HIS A 1 101 ? 1.350 -0.862 -9.759 1.00 98.56 101 HIS A CA 1
ATOM 715 C C . HIS A 1 101 ? 2.650 -1.602 -10.087 1.00 98.56 101 HIS A C 1
ATOM 717 O O . HIS A 1 101 ? 3.438 -1.109 -10.894 1.00 98.56 101 HIS A O 1
ATOM 723 N N . ALA A 1 102 ? 2.878 -2.771 -9.482 1.00 98.31 102 ALA A N 1
ATOM 724 C CA . ALA A 1 102 ? 4.052 -3.599 -9.733 1.00 98.31 102 ALA A CA 1
ATOM 725 C C . ALA A 1 102 ? 4.144 -4.033 -11.202 1.00 98.31 102 ALA A C 1
ATOM 727 O O . ALA A 1 102 ? 5.207 -3.910 -11.808 1.00 98.31 102 ALA A O 1
ATOM 728 N N . ALA A 1 103 ? 3.021 -4.458 -11.791 1.00 98.25 103 ALA A N 1
ATOM 729 C CA . ALA A 1 103 ? 2.947 -4.831 -13.202 1.00 98.25 103 ALA A CA 1
ATOM 730 C C . ALA A 1 103 ? 3.205 -3.641 -14.145 1.00 98.25 103 ALA A C 1
ATOM 732 O O . ALA A 1 103 ? 3.878 -3.792 -15.163 1.00 98.25 103 ALA A O 1
ATOM 733 N N . ALA A 1 104 ? 2.697 -2.453 -13.804 1.00 98.44 104 ALA A N 1
ATOM 734 C CA . ALA A 1 104 ? 2.862 -1.249 -14.618 1.00 98.44 104 ALA A CA 1
ATOM 735 C C . ALA A 1 104 ? 4.246 -0.585 -14.478 1.00 98.44 104 ALA A C 1
ATOM 737 O O . ALA A 1 104 ? 4.685 0.110 -15.393 1.00 98.44 104 ALA A O 1
ATOM 738 N N . ASN A 1 105 ? 4.942 -0.784 -13.351 1.00 98.06 105 ASN A N 1
ATOM 739 C CA . ASN A 1 105 ? 6.178 -0.073 -13.008 1.00 98.06 105 ASN A CA 1
ATOM 740 C C . ASN A 1 105 ? 7.308 -1.043 -12.618 1.00 98.06 105 ASN A C 1
ATOM 742 O O . ASN A 1 105 ? 7.733 -1.058 -11.461 1.00 98.06 105 ASN A O 1
ATOM 746 N N . PRO A 1 106 ? 7.858 -1.826 -13.564 1.00 96.25 106 PRO A N 1
ATOM 747 C CA . PRO A 1 106 ? 8.830 -2.879 -13.258 1.00 96.25 106 PRO A CA 1
ATOM 748 C C . PRO A 1 106 ? 10.165 -2.370 -12.687 1.00 96.25 106 PRO A C 1
ATOM 750 O O . PRO A 1 106 ? 10.887 -3.134 -12.055 1.00 96.25 106 PRO A O 1
ATOM 753 N N . SER A 1 107 ? 10.513 -1.092 -12.878 1.00 96.50 107 SER A N 1
ATOM 754 C CA . SER A 1 107 ? 11.734 -0.490 -12.316 1.00 96.50 107 SER A CA 1
ATOM 755 C C . SER A 1 107 ? 11.591 -0.055 -10.854 1.00 96.50 107 SER A C 1
ATOM 757 O O . SER A 1 107 ? 12.588 0.034 -10.140 1.00 96.50 107 SER A O 1
ATOM 759 N N . ARG A 1 108 ? 10.363 0.229 -10.404 1.00 96.06 108 ARG A N 1
ATOM 760 C CA . ARG A 1 108 ? 10.028 0.632 -9.029 1.00 96.06 108 ARG A CA 1
ATOM 761 C C . ARG A 1 108 ? 8.709 -0.021 -8.595 1.00 96.06 108 ARG A C 1
ATOM 763 O O . ARG A 1 108 ? 7.738 0.692 -8.330 1.00 96.06 108 ARG A O 1
ATOM 770 N N . PRO A 1 109 ? 8.630 -1.362 -8.583 1.00 97.94 109 PRO A N 1
ATOM 771 C CA . PRO A 1 109 ? 7.385 -2.059 -8.305 1.00 97.94 109 PRO A CA 1
ATOM 772 C C . PRO A 1 109 ? 6.942 -1.835 -6.860 1.00 97.94 109 PRO A C 1
ATOM 774 O O . PRO A 1 109 ? 7.765 -1.678 -5.959 1.00 97.94 109 PRO A O 1
ATOM 777 N N . CYS A 1 110 ? 5.628 -1.864 -6.644 1.00 98.44 110 CYS A N 1
ATOM 778 C CA . CYS A 1 110 ? 5.100 -2.003 -5.294 1.00 98.44 110 CYS A CA 1
ATOM 779 C C . CYS A 1 110 ? 5.269 -3.461 -4.854 1.00 98.44 110 CYS A C 1
ATOM 781 O O . CYS A 1 110 ? 5.073 -4.370 -5.658 1.00 98.44 110 CYS A O 1
ATOM 783 N N . ASN A 1 111 ? 5.634 -3.689 -3.597 1.00 97.06 111 ASN A N 1
ATOM 784 C CA . ASN A 1 111 ? 5.666 -5.033 -3.012 1.00 97.06 111 ASN A CA 1
ATOM 785 C C . ASN A 1 111 ? 5.190 -5.093 -1.553 1.00 97.06 111 ASN A C 1
ATOM 787 O O . ASN A 1 111 ? 4.996 -6.186 -1.030 1.00 97.06 111 ASN A O 1
ATOM 791 N N . VAL A 1 112 ? 4.944 -3.943 -0.921 1.00 97.19 112 VAL A N 1
ATOM 792 C CA . VAL A 1 112 ? 4.209 -3.823 0.344 1.00 97.19 112 VAL A CA 1
ATOM 793 C C . VAL A 1 112 ? 3.291 -2.609 0.293 1.00 97.19 112 VAL A C 1
ATOM 795 O O . VAL A 1 112 ? 3.492 -1.682 -0.494 1.00 97.19 112 VAL A O 1
ATOM 798 N N . TRP A 1 113 ? 2.269 -2.604 1.136 1.00 97.81 113 TRP A N 1
ATOM 799 C CA . TRP A 1 113 ? 1.291 -1.528 1.199 1.00 97.81 113 TRP A CA 1
ATOM 800 C C . TRP A 1 113 ? 0.777 -1.350 2.625 1.00 97.81 113 TRP A C 1
ATOM 802 O O . TRP A 1 113 ? 0.895 -2.243 3.461 1.00 97.81 113 TRP A O 1
ATOM 812 N N . VAL A 1 114 ? 0.199 -0.183 2.893 1.00 97.12 114 VAL A N 1
ATOM 813 C CA . VAL A 1 114 ? -0.548 0.100 4.123 1.00 97.12 114 VAL A CA 1
ATOM 814 C C . VAL A 1 114 ? -1.916 0.633 3.729 1.00 97.12 114 VAL A C 1
ATOM 816 O O . VAL A 1 114 ? -2.014 1.439 2.806 1.00 97.12 114 VAL A O 1
ATOM 819 N N . HIS A 1 115 ? -2.967 0.193 4.418 1.00 97.81 115 HIS A N 1
ATOM 820 C CA . HIS A 1 115 ? -4.322 0.722 4.270 1.00 97.81 115 HIS A CA 1
ATOM 821 C C . HIS A 1 115 ? -4.853 1.164 5.627 1.00 97.81 115 HIS A C 1
ATOM 823 O O . HIS A 1 115 ? -4.765 0.417 6.600 1.00 97.81 115 HIS A O 1
ATOM 829 N N . CYS A 1 116 ? -5.417 2.368 5.687 1.00 97.19 116 CYS A N 1
ATOM 830 C CA . CYS A 1 116 ? -6.106 2.839 6.878 1.00 97.19 116 CYS A CA 1
ATOM 831 C C . CYS A 1 116 ? -7.616 2.596 6.746 1.00 97.19 116 CYS A C 1
ATOM 833 O O . CYS A 1 116 ? -8.335 3.435 6.206 1.00 97.19 116 CYS A O 1
ATOM 835 N N . GLY A 1 117 ? -8.091 1.440 7.215 1.00 95.44 117 GLY A N 1
ATOM 836 C CA . GLY A 1 117 ? -9.501 1.036 7.107 1.00 95.44 117 GLY A CA 1
ATOM 837 C C . GLY A 1 117 ? -10.344 1.203 8.373 1.00 95.44 117 GLY A C 1
ATOM 838 O O . GLY A 1 117 ? -11.564 1.132 8.290 1.00 95.44 117 GLY A O 1
ATOM 839 N N . ASP A 1 118 ? -9.721 1.421 9.532 1.00 93.62 118 ASP A N 1
ATOM 840 C CA . ASP A 1 118 ? -10.430 1.529 10.810 1.00 93.62 118 ASP A CA 1
ATOM 841 C C . ASP A 1 118 ? -10.929 2.964 11.038 1.00 93.62 118 ASP A C 1
ATOM 843 O O . ASP A 1 118 ? -10.139 3.887 11.234 1.00 93.62 118 ASP A O 1
ATOM 847 N N . GLU A 1 119 ? -12.245 3.170 11.029 1.00 93.56 119 GLU A N 1
ATOM 848 C CA . GLU A 1 119 ? -12.856 4.496 11.186 1.00 93.56 119 GLU A CA 1
ATOM 849 C C . GLU A 1 119 ? -12.511 5.175 12.520 1.00 93.56 119 GLU A C 1
ATOM 851 O O . GLU A 1 119 ? -12.363 6.399 12.567 1.00 93.56 119 GLU A O 1
ATOM 856 N N . ALA A 1 120 ? -12.340 4.400 13.595 1.00 93.81 120 ALA A N 1
ATOM 857 C CA . ALA A 1 120 ? -12.041 4.918 14.924 1.00 93.81 120 ALA A CA 1
ATOM 858 C C . ALA A 1 120 ? -10.562 5.306 15.081 1.00 93.81 120 ALA A C 1
ATOM 860 O O . ALA A 1 120 ? -10.249 6.242 15.819 1.00 93.81 120 ALA A O 1
ATOM 861 N N . LEU A 1 121 ? -9.653 4.614 14.388 1.00 92.12 121 LEU A N 1
ATOM 862 C CA . LEU A 1 121 ? -8.206 4.830 14.505 1.00 92.12 121 LEU A CA 1
ATOM 863 C C . LEU A 1 121 ? -7.630 5.732 13.404 1.00 92.12 121 LEU A C 1
ATOM 865 O O . LEU A 1 121 ? -6.626 6.411 13.622 1.00 92.12 121 LEU A O 1
ATOM 869 N N . CYS A 1 122 ? -8.245 5.759 12.221 1.00 93.38 122 CYS A N 1
ATOM 870 C CA . CYS A 1 122 ? -7.671 6.407 11.042 1.00 93.38 122 CYS A CA 1
ATOM 871 C C . CYS A 1 122 ? -7.929 7.911 10.943 1.00 93.38 122 CYS A C 1
ATOM 873 O O . CYS A 1 122 ? -7.147 8.623 10.303 1.00 93.38 122 CYS A O 1
ATOM 875 N N . GLY A 1 123 ? -9.009 8.419 11.544 1.00 95.56 123 GLY A N 1
ATOM 876 C CA . GLY A 1 123 ? -9.376 9.835 11.463 1.00 95.56 123 GLY A CA 1
ATOM 877 C C . GLY A 1 123 ? -9.411 10.347 10.015 1.00 95.56 123 GLY A C 1
ATOM 878 O O . GLY A 1 123 ? -10.049 9.759 9.145 1.00 95.56 123 GLY A O 1
ATOM 879 N N . SER A 1 124 ? -8.679 11.428 9.722 1.00 96.69 124 SER A N 1
ATOM 880 C CA . SER A 1 124 ? -8.621 12.019 8.371 1.00 96.69 124 SER A CA 1
ATOM 881 C C . SER A 1 124 ? -7.950 11.131 7.315 1.00 96.69 124 SER A C 1
ATOM 883 O O . SER A 1 124 ? -8.135 11.353 6.116 1.00 96.69 124 SER A O 1
ATOM 885 N N . LYS A 1 125 ? -7.199 10.112 7.745 1.00 97.44 125 LYS A N 1
ATOM 886 C CA . LYS A 1 125 ? -6.509 9.168 6.862 1.00 97.44 125 LYS A CA 1
ATOM 887 C C . LYS A 1 125 ? -7.383 7.987 6.455 1.00 97.44 125 LYS A C 1
ATOM 889 O O . LYS A 1 125 ? -6.896 7.099 5.763 1.00 97.44 125 LYS A O 1
ATOM 894 N N . LEU A 1 126 ? -8.655 7.952 6.856 1.00 97.69 126 LEU A N 1
ATOM 895 C CA . LEU A 1 126 ? -9.561 6.874 6.474 1.00 97.69 126 LEU A CA 1
ATOM 896 C C . LEU A 1 126 ? -9.551 6.659 4.949 1.00 97.69 126 LEU A C 1
ATOM 898 O O . LEU A 1 126 ? -9.633 7.605 4.151 1.00 97.69 126 LEU A O 1
ATOM 902 N N . GLY A 1 127 ? -9.389 5.397 4.567 1.00 97.88 127 GLY A N 1
ATOM 903 C CA . GLY A 1 127 ? -9.284 4.917 3.198 1.00 97.88 127 GLY A CA 1
ATOM 904 C C . GLY A 1 127 ? -7.934 5.157 2.525 1.00 97.88 127 GLY A C 1
ATOM 905 O O . GLY A 1 127 ? -7.763 4.707 1.400 1.00 97.88 127 GLY A O 1
ATOM 906 N N . GLU A 1 128 ? -6.975 5.862 3.130 1.00 98.69 128 GLU A N 1
ATOM 907 C CA . GLU A 1 128 ? -5.663 6.066 2.503 1.00 98.69 128 GLU A CA 1
ATOM 908 C C . GLU A 1 128 ? -4.938 4.729 2.303 1.00 98.69 128 GLU A C 1
ATOM 910 O O . GLU A 1 128 ? -4.914 3.873 3.188 1.00 98.69 128 GLU A O 1
ATOM 915 N N . CYS A 1 129 ? -4.380 4.555 1.105 1.00 98.69 129 CYS A N 1
ATOM 916 C CA . CYS A 1 129 ? -3.634 3.378 0.682 1.00 98.69 129 CYS A CA 1
ATOM 917 C C . CYS A 1 129 ? -2.247 3.823 0.204 1.00 98.69 129 CYS A C 1
ATOM 919 O O . CYS A 1 129 ? -2.108 4.474 -0.834 1.00 98.69 129 CYS A O 1
ATOM 921 N N . TRP A 1 130 ? -1.211 3.494 0.971 1.00 98.56 130 TRP A N 1
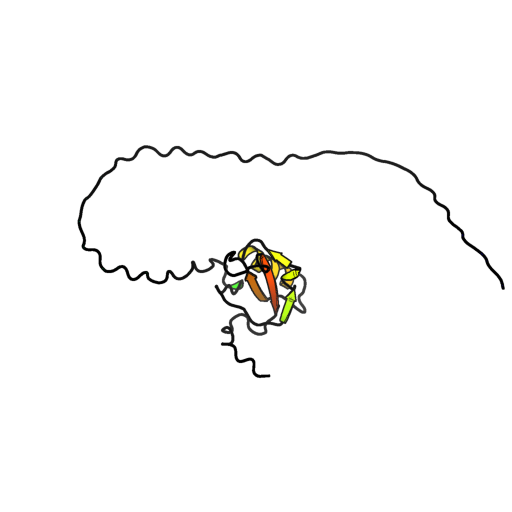ATOM 922 C CA . TRP A 1 130 ? 0.174 3.811 0.631 1.00 98.56 130 TRP A CA 1
ATOM 923 C C . TRP A 1 130 ? 0.810 2.603 -0.033 1.00 98.56 130 TRP A C 1
ATOM 925 O O . TRP A 1 130 ? 0.988 1.571 0.609 1.00 98.56 130 TRP A O 1
ATOM 935 N N . LEU A 1 131 ? 1.186 2.746 -1.301 1.00 98.56 131 LEU A N 1
ATOM 936 C CA . LEU A 1 131 ? 1.944 1.721 -2.014 1.00 98.56 131 LEU A CA 1
ATOM 937 C C . LEU A 1 131 ? 3.430 1.982 -1.810 1.00 98.56 131 LEU A C 1
ATOM 939 O O . LEU A 1 131 ? 3.894 3.120 -1.961 1.00 98.56 131 LEU A O 1
ATOM 943 N N . LYS A 1 132 ? 4.184 0.936 -1.483 1.00 98.00 132 LYS A N 1
ATOM 944 C CA . LYS A 1 132 ? 5.594 1.043 -1.124 1.00 98.00 132 LYS A CA 1
ATOM 945 C C . LYS A 1 132 ? 6.439 -0.038 -1.789 1.00 98.00 132 LYS A C 1
ATOM 947 O O . LYS A 1 132 ? 5.964 -1.116 -2.145 1.00 98.00 132 LYS A O 1
ATOM 952 N N . GLN A 1 133 ? 7.718 0.282 -1.926 1.00 97.38 133 GLN A N 1
ATOM 953 C CA . GLN A 1 133 ? 8.770 -0.641 -2.318 1.00 97.38 133 GLN A CA 1
ATOM 954 C C . GLN A 1 133 ? 9.739 -0.827 -1.147 1.00 97.38 133 GLN A C 1
ATOM 956 O O . GLN A 1 133 ? 10.316 0.146 -0.653 1.00 97.38 133 GLN A O 1
ATOM 961 N N . THR A 1 134 ? 9.942 -2.071 -0.732 1.00 95.12 134 THR A N 1
ATOM 962 C CA . THR A 1 134 ? 10.952 -2.479 0.255 1.00 95.12 134 THR A CA 1
ATOM 963 C C . THR A 1 134 ? 11.880 -3.547 -0.343 1.00 95.12 134 THR A C 1
ATOM 965 O O . THR A 1 134 ? 11.441 -4.292 -1.220 1.00 95.12 134 THR A O 1
ATOM 968 N N . PRO A 1 135 ? 13.157 -3.648 0.067 1.00 93.44 135 PRO A N 1
ATOM 969 C CA . PRO A 1 135 ? 14.027 -4.753 -0.343 1.00 93.44 135 PRO A CA 1
ATOM 970 C C . PRO A 1 135 ? 13.507 -6.128 0.097 1.00 93.44 135 PRO A C 1
ATOM 972 O O . PRO A 1 135 ? 13.633 -7.087 -0.663 1.00 93.44 135 PRO A O 1
ATOM 975 N N . ASP A 1 136 ? 12.897 -6.211 1.283 1.00 89.69 136 ASP A N 1
ATOM 976 C CA . ASP A 1 136 ? 12.331 -7.444 1.832 1.00 89.69 136 ASP A CA 1
ATOM 977 C C . ASP A 1 136 ? 10.907 -7.196 2.377 1.00 89.69 136 ASP A C 1
ATOM 979 O O . ASP A 1 136 ? 10.729 -6.526 3.396 1.00 89.69 136 ASP A O 1
ATOM 983 N N . PRO A 1 137 ? 9.859 -7.710 1.704 1.00 87.50 137 PRO A N 1
ATOM 984 C CA . PRO A 1 137 ? 8.467 -7.547 2.128 1.00 87.50 137 PRO A CA 1
ATOM 985 C C . PRO A 1 137 ? 8.067 -8.483 3.284 1.00 87.50 137 PRO A C 1
ATOM 987 O O . PRO A 1 137 ? 6.931 -8.440 3.763 1.00 87.50 137 PRO A O 1
ATOM 990 N N . SER A 1 138 ? 8.967 -9.370 3.715 1.00 83.44 138 SER A N 1
ATOM 991 C CA . SER A 1 138 ? 8.761 -10.291 4.833 1.00 83.44 138 SER A CA 1
ATOM 992 C C . 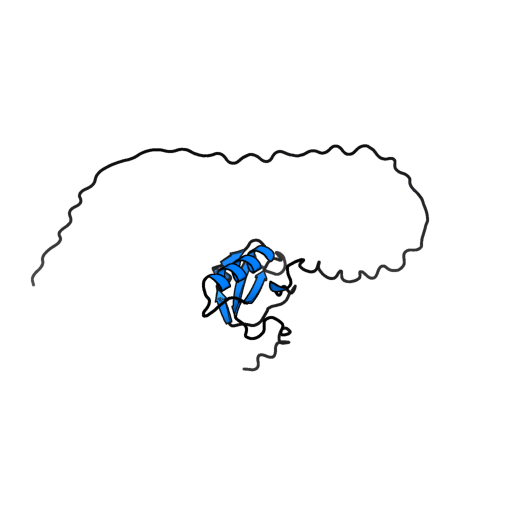SER A 1 138 ? 9.422 -9.838 6.136 1.00 83.44 138 SER A C 1
ATOM 994 O O . SER A 1 138 ? 9.128 -10.422 7.184 1.00 83.44 138 SER A O 1
ATOM 996 N N . GLU A 1 139 ? 10.256 -8.792 6.091 1.00 80.50 139 GLU A N 1
ATOM 997 C CA . GLU A 1 139 ? 10.905 -8.249 7.280 1.00 80.50 139 GLU A CA 1
ATOM 998 C C . GLU A 1 139 ? 9.884 -7.810 8.330 1.00 80.50 139 GLU A C 1
ATOM 1000 O O . GLU A 1 139 ? 8.830 -7.233 8.043 1.00 80.50 139 GLU A O 1
ATOM 1005 N N . ALA A 1 140 ? 10.208 -8.110 9.588 1.00 72.69 140 ALA A N 1
ATOM 1006 C CA . ALA A 1 140 ? 9.401 -7.659 10.703 1.00 72.69 140 ALA A CA 1
ATOM 1007 C C . ALA A 1 140 ? 9.404 -6.121 10.746 1.00 72.69 140 ALA A C 1
ATOM 1009 O O . ALA A 1 140 ? 10.453 -5.512 10.523 1.00 72.69 140 ALA A O 1
ATOM 1010 N N . PRO A 1 141 ? 8.273 -5.484 11.092 1.00 68.38 141 PRO A N 1
ATOM 1011 C CA . PRO A 1 141 ? 8.228 -4.042 11.279 1.00 68.38 141 PRO A CA 1
ATOM 1012 C C . PRO A 1 141 ? 9.304 -3.631 12.279 1.00 68.38 141 PRO A C 1
ATOM 1014 O O . PRO A 1 141 ? 9.394 -4.196 13.378 1.00 68.38 141 PRO A O 1
ATOM 1017 N N . SER A 1 142 ? 10.136 -2.664 11.900 1.00 63.16 142 SER A N 1
ATOM 1018 C CA . SER A 1 142 ? 11.147 -2.123 12.800 1.00 63.16 142 SER A CA 1
ATOM 1019 C C . SER A 1 142 ? 10.446 -1.605 14.057 1.00 63.16 142 SER A C 1
ATOM 1021 O O . SER A 1 142 ? 9.594 -0.721 13.980 1.00 63.16 142 SER A O 1
ATOM 1023 N N . ARG A 1 143 ? 10.783 -2.153 15.233 1.00 55.78 143 ARG A N 1
ATOM 1024 C CA . ARG A 1 143 ? 10.346 -1.594 16.521 1.00 55.78 143 ARG A CA 1
ATOM 1025 C C . ARG A 1 143 ? 11.000 -0.217 16.641 1.00 55.78 143 ARG A C 1
ATOM 1027 O O . ARG A 1 143 ? 12.174 -0.142 16.981 1.00 55.78 143 ARG A O 1
ATOM 1034 N N . GLY A 1 144 ? 10.272 0.824 16.241 1.00 45.66 144 GLY A N 1
ATOM 1035 C CA . GLY A 1 144 ? 10.785 2.163 15.962 1.00 45.66 144 GLY A CA 1
ATOM 1036 C C . GLY A 1 144 ? 11.892 2.647 16.902 1.00 45.66 144 GLY A C 1
ATOM 1037 O O . GLY A 1 144 ? 11.737 2.667 18.119 1.00 45.66 144 GLY A O 1
ATOM 1038 N N . GLY A 1 145 ? 12.997 3.083 16.301 1.00 41.22 145 GLY A N 1
ATOM 1039 C CA . GLY A 1 145 ? 14.111 3.759 16.957 1.00 41.22 145 GLY A CA 1
ATOM 1040 C C . GLY A 1 145 ? 14.622 4.879 16.060 1.00 41.22 145 GLY A C 1
ATOM 1041 O O . GLY A 1 145 ? 15.732 4.813 15.544 1.00 41.22 145 GLY A O 1
ATOM 1042 N N . GLY A 1 146 ? 13.775 5.878 15.804 1.00 40.75 146 GLY A N 1
ATOM 1043 C CA . GLY A 1 146 ? 14.172 7.092 15.098 1.00 40.75 146 GLY A CA 1
ATOM 1044 C C . GLY A 1 146 ? 15.002 7.989 16.012 1.00 40.75 146 GLY A C 1
ATOM 1045 O O . GLY A 1 146 ? 14.448 8.858 16.674 1.00 40.75 146 GLY A O 1
ATOM 1046 N N . SER A 1 147 ? 16.316 7.777 16.050 1.00 41.25 147 SER A N 1
ATOM 1047 C CA . SER A 1 147 ? 17.261 8.734 16.630 1.00 41.25 147 SER A CA 1
ATOM 1048 C C . SER A 1 147 ? 17.717 9.696 15.538 1.00 41.25 147 SER A C 1
ATOM 1050 O O . SER A 1 147 ? 18.475 9.307 14.646 1.00 41.25 147 SER A O 1
ATOM 1052 N N . LYS A 1 148 ? 17.275 10.950 15.607 1.00 36.16 148 LYS A N 1
ATOM 1053 C CA . LYS A 1 148 ? 17.982 12.069 14.986 1.00 36.16 148 LYS A CA 1
ATOM 1054 C C . LYS A 1 148 ? 18.033 13.240 15.946 1.00 36.16 148 LYS A C 1
ATOM 1056 O O . LYS A 1 148 ? 17.005 13.470 16.618 1.00 36.16 148 LYS A O 1
#

Sequence (148 aa):
ASQSQREAVDASAAVAPAATPAAAPKLAEQQQAVPALTHEVSTTAALPAPFTPLLQAPPALNLPAKCHAREHTELEGTVVQWGSSHKKPDAASCCDACEAHAAANPSRPCNVWVHCGDEALCGSKLGECWLKQTPDPSEAPSRGGGSK